Protein AF-A0A8H6NKN7-F1 (afdb_monomer_lite)

Radius of gyration: 33.17 Å; chains: 1; bounding box: 103×41×71 Å

pLDDT: mean 76.28, std 18.61, range [36.78, 96.94]

Foldseek 3Di:
DDDDDDDDPDDDDDDDPPPDDADDDDPPFPWDDDPRDIDTFDDKDKDKDKFKEWPDQDPDLVVVCVVLCVPPNDPPDDADADKYFYDWDWADDVPDIDIDTDIDGPVSCVVVVIDIDMDMDMDIGTDDPDPDDPPDPPPDPADDDDPDGDHD

InterPro domains:
  IPR059419 Domain of unknown function DUF8375 [PF28210] (41-128)
  IPR059920 Histidine triad hairpin domain [PF28209] (22-40)
  IPR059920 Histidine triad hairpin domain [PF28209] (133-151)

Structure (mmCIF, N/CA/C/O backbone):
data_AF-A0A8H6NKN7-F1
#
_entry.id   AF-A0A8H6NKN7-F1
#
loop_
_atom_site.group_PDB
_atom_site.id
_atom_site.type_symbol
_atom_site.label_atom_id
_atom_site.label_alt_id
_atom_site.label_comp_id
_atom_site.label_asym_id
_atom_site.label_entity_id
_atom_site.label_seq_id
_atom_site.pdbx_PDB_ins_code
_atom_site.Cartn_x
_atom_site.Cartn_y
_atom_site.Cartn_z
_atom_site.occupancy
_atom_site.B_iso_or_equiv
_atom_site.auth_seq_id
_atom_site.auth_comp_id
_atom_site.auth_asym_id
_atom_site.auth_atom_id
_atom_site.pdbx_PDB_model_num
ATOM 1 N N . MET A 1 1 ? 89.525 -11.575 -47.608 1.00 36.78 1 MET A N 1
ATOM 2 C CA . MET A 1 1 ? 88.504 -10.953 -48.482 1.00 36.78 1 MET A CA 1
ATOM 3 C C . MET A 1 1 ? 87.209 -10.798 -47.698 1.00 36.78 1 MET A C 1
ATOM 5 O O . MET A 1 1 ? 87.000 -11.547 -46.757 1.00 36.78 1 MET A O 1
ATOM 9 N N . ALA A 1 2 ? 86.451 -9.751 -48.015 1.00 37.47 2 ALA A N 1
ATOM 10 C CA . ALA A 1 2 ? 85.536 -9.025 -47.139 1.00 37.47 2 ALA A CA 1
ATOM 11 C C . ALA A 1 2 ? 84.284 -9.776 -46.640 1.00 37.47 2 ALA A C 1
ATOM 13 O O . ALA A 1 2 ? 83.748 -10.664 -47.294 1.00 37.47 2 ALA A O 1
ATOM 14 N N . VAL A 1 3 ? 83.812 -9.318 -45.476 1.00 43.16 3 VAL A N 1
ATOM 15 C CA . VAL A 1 3 ? 82.494 -9.562 -44.872 1.00 43.16 3 VAL A CA 1
ATOM 16 C C . VAL A 1 3 ? 81.395 -8.973 -45.759 1.00 43.16 3 VAL A C 1
ATOM 18 O O . VAL A 1 3 ? 81.524 -7.838 -46.207 1.00 43.16 3 VAL A O 1
ATOM 21 N N . THR A 1 4 ? 80.266 -9.664 -45.930 1.00 37.78 4 THR A N 1
ATOM 22 C CA . THR A 1 4 ? 78.982 -9.005 -46.236 1.00 37.78 4 THR A CA 1
ATOM 23 C C . THR A 1 4 ? 77.842 -9.798 -45.604 1.00 37.78 4 THR A C 1
ATOM 25 O O . THR A 1 4 ? 77.558 -10.932 -45.979 1.00 37.78 4 THR A O 1
ATOM 28 N N . ARG A 1 5 ? 77.220 -9.197 -44.586 1.00 48.91 5 ARG A N 1
ATOM 29 C CA . ARG A 1 5 ? 75.992 -9.676 -43.948 1.00 48.91 5 ARG A CA 1
ATOM 30 C C . ARG A 1 5 ? 74.807 -9.286 -44.829 1.00 48.91 5 ARG A C 1
ATOM 32 O O . ARG A 1 5 ? 74.665 -8.113 -45.160 1.00 48.91 5 ARG A O 1
ATOM 39 N N . VAL A 1 6 ? 73.952 -10.246 -45.172 1.00 46.72 6 VAL A N 1
ATOM 40 C CA . VAL A 1 6 ? 72.663 -9.969 -45.817 1.00 46.72 6 VAL A CA 1
ATOM 41 C C . VAL A 1 6 ? 71.704 -9.457 -44.744 1.00 46.72 6 VAL A C 1
ATOM 43 O O . VAL A 1 6 ? 71.331 -10.184 -43.826 1.00 46.72 6 VAL A O 1
ATOM 46 N N . VAL A 1 7 ? 71.359 -8.176 -44.837 1.00 49.31 7 VAL A N 1
ATOM 47 C CA . VAL A 1 7 ? 70.315 -7.535 -44.036 1.00 49.31 7 VAL A CA 1
ATOM 48 C C . VAL A 1 7 ? 68.968 -7.920 -44.648 1.00 49.31 7 VAL A C 1
ATOM 50 O O . VAL A 1 7 ? 68.670 -7.531 -45.774 1.00 49.31 7 VAL A O 1
ATOM 53 N N . PHE A 1 8 ? 68.153 -8.683 -43.920 1.00 40.06 8 PHE A N 1
ATOM 54 C CA . PHE A 1 8 ? 66.739 -8.851 -44.254 1.00 40.06 8 PHE A CA 1
ATOM 55 C C . PHE A 1 8 ? 65.993 -7.576 -43.846 1.00 40.06 8 PHE A C 1
ATOM 57 O O . PHE A 1 8 ? 65.855 -7.280 -42.659 1.00 40.06 8 PHE A O 1
ATOM 64 N N . LEU A 1 9 ? 65.534 -6.806 -44.836 1.00 43.56 9 LEU A N 1
ATOM 65 C CA . LEU A 1 9 ? 64.574 -5.723 -44.635 1.00 43.56 9 LEU A CA 1
ATOM 66 C C . LEU A 1 9 ? 63.241 -6.335 -44.177 1.00 43.56 9 LEU A C 1
ATOM 68 O O . LEU A 1 9 ? 62.540 -6.968 -44.965 1.00 43.56 9 LEU A O 1
ATOM 72 N N . ALA A 1 10 ? 62.886 -6.137 -42.908 1.00 47.75 10 ALA A N 1
ATOM 73 C CA . ALA A 1 10 ? 61.531 -6.363 -42.426 1.00 47.75 10 ALA A CA 1
ATOM 74 C C . ALA A 1 10 ? 60.621 -5.288 -43.041 1.00 47.75 10 ALA A C 1
ATOM 76 O O . ALA A 1 10 ? 60.718 -4.109 -42.700 1.00 47.75 10 ALA A O 1
ATOM 77 N N . GLY A 1 11 ? 59.780 -5.690 -43.994 1.00 45.72 11 GLY A N 1
ATOM 78 C CA . GLY A 1 11 ? 58.749 -4.824 -44.554 1.00 45.72 11 GLY A CA 1
ATOM 79 C C . GLY A 1 11 ? 57.785 -4.368 -43.459 1.00 45.72 11 GLY A C 1
ATOM 80 O O . GLY A 1 11 ? 57.287 -5.186 -42.687 1.00 45.72 11 GLY A O 1
ATOM 81 N N . LEU A 1 12 ? 57.530 -3.058 -43.398 1.00 49.50 12 LEU A N 1
ATOM 82 C CA . LEU A 1 12 ? 56.441 -2.475 -42.620 1.00 49.50 12 LEU A CA 1
ATOM 83 C C . LEU A 1 12 ? 55.118 -3.102 -43.082 1.00 49.50 12 LEU A C 1
ATOM 85 O O . LEU A 1 12 ? 54.631 -2.807 -44.173 1.00 49.50 12 LEU A O 1
ATOM 89 N N . ALA A 1 13 ? 54.524 -3.951 -42.247 1.00 47.94 13 ALA A N 1
ATOM 90 C CA . ALA A 1 13 ? 53.128 -4.325 -42.391 1.00 47.94 13 ALA A CA 1
ATOM 91 C C . ALA A 1 13 ? 52.274 -3.112 -41.993 1.00 47.94 13 ALA A C 1
ATOM 93 O O . ALA A 1 13 ? 52.230 -2.729 -40.824 1.00 47.94 13 ALA A O 1
ATOM 94 N N . ALA A 1 14 ? 51.622 -2.482 -42.969 1.00 49.94 14 ALA A N 1
ATOM 95 C CA . ALA A 1 14 ? 50.577 -1.505 -42.704 1.00 49.94 14 ALA A CA 1
ATOM 96 C C . ALA A 1 14 ? 49.422 -2.219 -41.984 1.00 49.94 14 ALA A C 1
ATOM 98 O O . ALA A 1 14 ? 48.745 -3.062 -42.573 1.00 49.94 14 ALA A O 1
ATOM 99 N N . ALA A 1 15 ? 49.217 -1.918 -40.701 1.00 51.59 15 ALA A N 1
ATOM 100 C CA . ALA A 1 15 ? 48.030 -2.356 -39.982 1.00 51.59 15 ALA A CA 1
ATOM 101 C C . ALA A 1 15 ? 46.810 -1.664 -40.610 1.00 51.59 15 ALA A C 1
ATOM 103 O O . ALA A 1 15 ? 46.707 -0.438 -40.575 1.00 51.59 15 ALA A O 1
ATOM 104 N N . LEU A 1 16 ? 45.906 -2.438 -41.218 1.00 49.34 16 LEU A N 1
ATOM 105 C CA . LEU A 1 16 ? 44.609 -1.917 -41.646 1.00 49.34 16 LEU A CA 1
ATOM 106 C C . LEU A 1 16 ? 43.853 -1.384 -40.415 1.00 49.34 16 LEU A C 1
ATOM 108 O O . LEU A 1 16 ? 43.960 -1.987 -39.340 1.00 49.34 16 LEU A O 1
ATOM 112 N N . PRO A 1 17 ? 43.063 -0.302 -40.545 1.00 46.88 17 PRO A N 1
ATOM 113 C CA . PRO A 1 17 ? 42.144 0.088 -39.488 1.00 46.88 17 PRO A CA 1
ATOM 114 C C . PRO A 1 17 ? 41.186 -1.080 -39.261 1.00 46.88 17 PRO A C 1
ATOM 116 O O . PRO A 1 17 ? 40.498 -1.526 -40.181 1.00 46.88 17 PRO A O 1
ATOM 119 N N . GLN A 1 18 ? 41.184 -1.615 -38.042 1.00 51.59 18 GLN A N 1
ATOM 120 C CA . GLN A 1 18 ? 40.199 -2.600 -37.629 1.00 51.59 18 GLN A CA 1
ATOM 121 C C . GLN A 1 18 ? 38.845 -1.891 -37.649 1.00 51.59 18 GLN A C 1
ATOM 123 O O . GLN A 1 18 ? 38.498 -1.180 -36.709 1.00 51.59 18 GLN A O 1
ATOM 128 N N . GLY A 1 19 ? 38.100 -2.039 -38.745 1.00 53.19 19 GLY A N 1
ATOM 129 C CA . GLY A 1 19 ? 36.667 -1.782 -38.765 1.00 53.19 19 GLY A CA 1
ATOM 130 C C . GLY A 1 19 ? 36.024 -2.797 -37.835 1.00 53.19 19 GLY A C 1
ATOM 131 O O . GLY A 1 19 ? 35.635 -3.876 -38.276 1.00 53.19 19 GLY A O 1
ATOM 132 N N . GLY A 1 20 ? 36.041 -2.500 -36.534 1.00 60.03 20 GLY A N 1
ATOM 133 C CA . GLY A 1 20 ? 35.480 -3.358 -35.506 1.00 60.03 20 GLY A CA 1
ATOM 134 C C . GLY A 1 20 ? 34.030 -3.651 -35.858 1.00 60.03 20 GLY A C 1
ATOM 135 O O . GLY A 1 20 ? 33.243 -2.736 -36.087 1.00 60.03 20 GLY A O 1
ATOM 136 N N . SER A 1 21 ? 33.692 -4.934 -35.961 1.00 64.50 2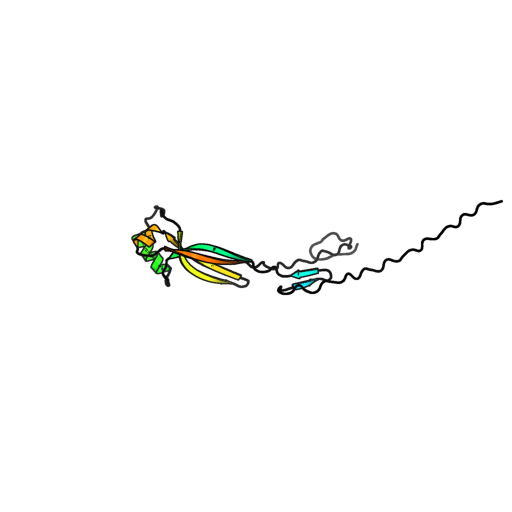1 SER A N 1
ATOM 137 C CA . SER A 1 21 ? 32.317 -5.371 -36.163 1.00 64.50 21 SER A CA 1
ATOM 138 C C . SER A 1 21 ? 31.476 -4.870 -34.994 1.00 64.50 21 SER A C 1
ATOM 140 O O . SER A 1 21 ? 31.654 -5.324 -33.863 1.00 64.50 21 SER A O 1
ATOM 142 N N . ILE A 1 22 ? 30.584 -3.926 -35.268 1.00 64.38 22 ILE A N 1
ATOM 143 C CA . ILE A 1 22 ? 29.669 -3.389 -34.268 1.00 64.38 22 ILE A CA 1
ATOM 144 C C . ILE A 1 22 ? 28.645 -4.480 -33.957 1.00 64.38 22 ILE A C 1
ATOM 146 O O . ILE A 1 22 ? 28.022 -4.999 -34.892 1.00 64.38 22 ILE A O 1
ATOM 150 N N . PRO A 1 23 ? 28.486 -4.880 -32.684 1.00 73.12 23 PRO A N 1
ATOM 151 C CA . PRO A 1 23 ? 27.507 -5.892 -32.331 1.00 73.12 23 PRO A CA 1
ATOM 152 C C . PRO A 1 23 ? 26.096 -5.410 -32.709 1.00 73.12 23 PRO A C 1
ATOM 154 O O . PRO A 1 23 ? 25.822 -4.204 -32.671 1.00 73.12 23 PRO A O 1
ATOM 157 N N . PRO A 1 24 ? 25.191 -6.328 -33.088 1.00 75.94 24 PRO A N 1
ATOM 158 C CA . PRO A 1 24 ? 23.810 -5.972 -33.388 1.00 75.94 24 PRO A CA 1
ATOM 159 C C . PRO A 1 24 ? 23.135 -5.322 -32.174 1.00 75.94 24 PRO A C 1
ATOM 161 O O . PRO A 1 24 ? 23.551 -5.530 -31.033 1.00 75.94 24 PRO A O 1
ATOM 164 N N . SER A 1 25 ? 22.075 -4.551 -32.430 1.00 74.38 25 SER A N 1
ATOM 165 C CA . SER A 1 25 ? 21.313 -3.893 -31.367 1.00 74.38 25 SER A CA 1
ATOM 166 C C . SER A 1 25 ? 20.794 -4.912 -30.341 1.00 74.38 25 SER A C 1
ATOM 168 O O . SER A 1 25 ? 20.241 -5.946 -30.745 1.00 74.38 25 SER A O 1
ATOM 170 N N . PRO A 1 26 ? 20.947 -4.653 -29.030 1.00 77.44 26 PRO A N 1
ATOM 171 C CA . PRO A 1 26 ? 20.371 -5.498 -27.992 1.00 77.44 26 PRO A CA 1
ATOM 172 C C . PRO A 1 26 ? 18.849 -5.603 -28.135 1.00 77.44 26 PRO A C 1
ATOM 174 O O . PRO A 1 26 ? 18.140 -4.610 -28.265 1.00 77.44 26 PRO A O 1
ATOM 177 N N . THR A 1 27 ? 18.321 -6.826 -28.116 1.00 74.50 27 THR A N 1
ATOM 178 C CA . THR A 1 27 ? 16.875 -7.060 -28.222 1.00 74.50 27 THR A CA 1
ATOM 179 C C . THR A 1 27 ? 16.184 -6.782 -26.883 1.00 74.50 27 THR A C 1
ATOM 181 O O . THR A 1 27 ? 16.667 -7.222 -25.843 1.00 74.50 27 THR A O 1
ATOM 184 N N . GLY A 1 28 ? 15.025 -6.110 -26.902 1.00 61.41 28 GLY A N 1
ATOM 185 C CA . GLY A 1 28 ? 14.179 -5.918 -25.714 1.00 61.41 28 GLY A CA 1
ATOM 186 C C . GLY A 1 28 ? 14.493 -4.682 -24.863 1.00 61.41 28 GLY A C 1
ATOM 187 O O . GLY A 1 28 ? 13.981 -4.580 -23.749 1.00 61.41 28 GLY A O 1
ATOM 188 N N . ALA A 1 29 ? 15.300 -3.751 -25.374 1.00 68.50 29 ALA A N 1
ATOM 189 C CA . ALA A 1 29 ? 15.555 -2.456 -24.753 1.00 68.50 29 ALA A CA 1
ATOM 190 C C . ALA A 1 29 ? 15.430 -1.327 -25.787 1.00 68.50 29 ALA A C 1
ATOM 192 O O . ALA A 1 29 ? 15.721 -1.516 -26.967 1.00 68.50 29 ALA A O 1
ATOM 193 N N . GLU A 1 30 ? 15.002 -0.148 -25.337 1.00 78.44 30 GLU A N 1
ATOM 194 C CA . GLU A 1 30 ? 15.026 1.072 -26.148 1.00 78.44 30 GLU A CA 1
ATOM 195 C C . GLU A 1 30 ? 16.483 1.535 -26.257 1.00 78.44 30 GLU A C 1
ATOM 197 O O . GLU A 1 30 ? 17.031 2.107 -25.310 1.00 78.44 30 GLU A O 1
ATOM 202 N N . CYS A 1 31 ? 17.129 1.216 -27.380 1.00 79.12 31 CYS A N 1
ATOM 203 C CA . CYS A 1 31 ? 18.554 1.448 -27.596 1.00 79.12 31 CYS A CA 1
ATOM 204 C C . CYS A 1 31 ? 18.808 2.505 -28.673 1.00 79.12 31 CYS A C 1
ATOM 206 O O . CYS A 1 31 ? 18.286 2.418 -29.784 1.00 79.12 31 CYS A O 1
ATOM 208 N N . SER A 1 32 ? 19.677 3.463 -28.363 1.00 82.31 32 SER A N 1
ATOM 209 C CA . SER A 1 32 ? 20.234 4.424 -29.315 1.00 82.31 32 SER A CA 1
ATOM 210 C C . SER A 1 32 ? 21.644 4.001 -29.709 1.00 82.31 32 SER A C 1
ATOM 212 O O . SER A 1 32 ? 22.444 3.608 -28.862 1.00 82.31 32 SER A O 1
ATOM 214 N N . PHE A 1 33 ? 21.953 4.050 -31.003 1.00 80.94 33 PHE A N 1
ATOM 215 C CA . PHE A 1 33 ? 23.290 3.732 -31.487 1.00 80.94 33 PHE A CA 1
ATOM 216 C C . PHE A 1 33 ? 24.198 4.962 -31.438 1.00 80.94 33 PHE A C 1
ATOM 218 O O . PHE A 1 33 ? 23.905 5.984 -32.061 1.00 80.94 33 PHE A O 1
ATOM 225 N N . HIS A 1 34 ? 25.325 4.823 -30.755 1.00 76.25 34 HIS A N 1
ATOM 226 C CA . HIS A 1 34 ? 26.477 5.708 -30.820 1.00 76.25 34 HIS A CA 1
ATOM 227 C C . HIS A 1 34 ? 27.550 5.002 -31.641 1.00 76.25 34 HIS A C 1
ATOM 229 O O . HIS A 1 34 ? 27.661 3.787 -31.582 1.00 76.25 34 HIS A O 1
ATOM 235 N N . VAL A 1 35 ? 28.322 5.755 -32.427 1.00 78.12 35 VAL A N 1
ATOM 236 C CA . VAL A 1 35 ? 29.275 5.259 -33.443 1.00 78.12 35 VAL A CA 1
ATOM 237 C C . VAL A 1 35 ? 30.066 4.007 -33.023 1.00 78.12 35 VAL A C 1
ATOM 239 O O . VAL A 1 35 ? 30.359 3.167 -33.871 1.00 78.12 35 VAL A O 1
ATOM 242 N N . ASP A 1 36 ? 30.390 3.867 -31.741 1.00 77.31 36 ASP A N 1
ATOM 243 C CA . ASP A 1 36 ? 31.136 2.768 -31.137 1.00 77.31 36 ASP A CA 1
ATOM 244 C C . ASP A 1 36 ? 30.382 1.963 -30.049 1.00 77.31 36 ASP A C 1
ATOM 246 O O . ASP A 1 36 ? 30.894 0.927 -29.619 1.00 77.31 36 ASP A O 1
ATOM 250 N N . HIS A 1 37 ? 29.176 2.362 -29.617 1.00 80.69 37 HIS A N 1
ATOM 251 C CA . HIS A 1 37 ? 28.401 1.651 -28.584 1.00 80.69 37 HIS A CA 1
ATOM 252 C C . HIS A 1 37 ? 26.874 1.785 -28.725 1.00 80.69 37 HIS A C 1
ATOM 254 O O . HIS A 1 37 ? 26.353 2.699 -29.347 1.00 80.69 37 HIS A O 1
ATOM 260 N N . TRP A 1 38 ? 26.119 0.881 -28.099 1.00 82.75 38 TRP A N 1
ATOM 261 C CA . TRP A 1 38 ? 24.668 1.028 -27.941 1.00 82.75 38 TRP A CA 1
ATOM 262 C C . TRP A 1 38 ? 24.353 1.576 -26.550 1.00 82.75 38 TRP A C 1
ATOM 264 O O . TRP A 1 38 ? 24.704 0.940 -25.557 1.00 82.75 38 TRP A O 1
ATOM 274 N N . ASP A 1 39 ? 23.651 2.704 -26.477 1.00 80.50 39 ASP A N 1
ATOM 275 C CA . ASP A 1 39 ? 23.065 3.209 -25.235 1.00 80.50 39 ASP A CA 1
ATOM 276 C C . ASP A 1 39 ? 21.632 2.718 -25.119 1.00 80.50 39 ASP A C 1
ATOM 278 O O . ASP A 1 39 ? 20.719 3.218 -25.775 1.00 80.50 39 ASP A O 1
ATOM 282 N N . CYS A 1 40 ? 21.438 1.712 -24.276 1.00 81.19 40 CYS A N 1
ATOM 283 C CA . CYS A 1 40 ? 20.133 1.136 -24.002 1.00 81.19 40 CYS A CA 1
ATOM 284 C C . CYS A 1 40 ? 19.564 1.666 -22.691 1.00 81.19 40 CYS A C 1
ATOM 286 O O . CYS A 1 40 ? 20.265 1.721 -21.676 1.00 81.19 40 CYS A O 1
ATOM 288 N N . ALA A 1 41 ? 18.266 1.969 -22.682 1.00 77.69 41 ALA A N 1
ATOM 289 C CA . ALA A 1 41 ? 17.539 2.125 -21.434 1.00 77.69 41 ALA A CA 1
ATOM 290 C C . ALA A 1 41 ? 17.642 0.815 -20.639 1.00 77.69 41 ALA A C 1
ATOM 292 O O . ALA A 1 41 ? 17.316 -0.264 -21.142 1.00 77.69 41 ALA A O 1
ATOM 293 N N . ALA A 1 42 ? 18.114 0.900 -19.396 1.00 76.62 42 ALA A N 1
ATOM 294 C CA . ALA A 1 42 ? 18.138 -0.269 -18.534 1.00 76.62 42 ALA A CA 1
ATOM 295 C C . ALA A 1 42 ? 16.694 -0.735 -18.245 1.00 76.62 42 ALA A C 1
ATOM 297 O O . ALA A 1 42 ? 15.778 0.089 -18.141 1.00 76.62 42 ALA A O 1
ATOM 298 N N . PRO A 1 43 ? 16.457 -2.054 -18.134 1.00 77.12 43 PRO A N 1
ATOM 299 C CA . PRO A 1 43 ? 15.117 -2.568 -17.903 1.00 77.12 43 PRO A CA 1
ATOM 300 C C . PRO A 1 43 ? 14.585 -2.095 -16.548 1.00 77.12 43 PRO A C 1
ATOM 302 O O . PRO A 1 43 ? 15.332 -1.943 -15.576 1.00 77.12 43 PRO A O 1
ATOM 305 N N . CYS A 1 44 ? 13.268 -1.908 -16.460 1.00 82.44 44 CYS A N 1
ATOM 306 C CA . CYS A 1 44 ? 12.630 -1.670 -15.174 1.00 82.44 44 CYS A CA 1
ATOM 307 C C . CYS A 1 44 ? 12.861 -2.868 -14.248 1.00 82.44 44 CYS A C 1
ATOM 309 O O . CYS A 1 44 ? 12.706 -4.025 -14.637 1.00 82.44 44 CYS A O 1
ATOM 311 N N . THR A 1 45 ? 13.189 -2.589 -12.994 1.00 83.50 45 THR A N 1
ATOM 312 C CA . THR A 1 45 ? 13.302 -3.608 -11.953 1.00 83.50 45 THR A CA 1
ATOM 313 C C . THR A 1 45 ? 11.982 -3.707 -11.206 1.00 83.50 45 THR A C 1
ATOM 315 O O . THR A 1 45 ? 11.453 -2.698 -10.741 1.00 83.50 45 THR A O 1
ATOM 318 N N . THR A 1 46 ? 11.459 -4.926 -11.075 1.00 84.31 46 THR A N 1
ATOM 319 C CA . THR A 1 46 ? 10.270 -5.205 -10.262 1.00 84.31 46 THR A CA 1
ATOM 320 C C . THR A 1 46 ? 10.680 -5.926 -8.985 1.00 84.31 46 THR A C 1
ATOM 322 O O . THR A 1 46 ? 11.397 -6.925 -9.033 1.00 84.31 46 THR A O 1
ATOM 325 N N . ARG A 1 47 ? 10.209 -5.447 -7.834 1.00 86.00 47 ARG A N 1
ATOM 326 C CA . ARG A 1 47 ? 10.391 -6.089 -6.530 1.00 86.00 47 ARG A CA 1
ATOM 327 C C . ARG A 1 47 ? 9.038 -6.339 -5.886 1.00 86.00 47 ARG A C 1
ATOM 329 O O . ARG A 1 47 ? 8.193 -5.451 -5.844 1.00 86.00 47 ARG A O 1
ATOM 336 N N . THR A 1 48 ? 8.878 -7.527 -5.315 1.00 87.94 48 THR A N 1
ATOM 337 C CA . THR A 1 48 ? 7.732 -7.835 -4.457 1.00 87.94 48 THR A CA 1
ATOM 338 C C . THR A 1 48 ? 8.132 -7.708 -2.987 1.00 87.94 48 THR A C 1
ATOM 340 O O . THR A 1 48 ? 9.216 -8.146 -2.598 1.00 87.94 48 THR A O 1
ATOM 343 N N . SER A 1 49 ? 7.274 -7.102 -2.172 1.00 87.25 49 SER A N 1
ATOM 344 C CA . SER A 1 49 ? 7.420 -7.004 -0.721 1.00 87.25 49 SER A CA 1
ATOM 345 C C . SER A 1 49 ? 6.156 -7.486 -0.036 1.00 87.25 49 SER A C 1
ATOM 347 O O . SER A 1 49 ? 5.054 -7.138 -0.440 1.00 87.25 49 SER A O 1
ATOM 349 N N . THR A 1 50 ? 6.302 -8.241 1.039 1.00 91.75 50 THR A N 1
ATOM 350 C CA . THR A 1 50 ? 5.170 -8.651 1.865 1.00 91.75 50 THR A CA 1
ATOM 351 C C . THR A 1 50 ? 4.785 -7.520 2.815 1.00 91.75 50 THR A C 1
ATOM 353 O O . THR A 1 50 ? 5.662 -6.921 3.438 1.00 91.75 50 THR A O 1
ATOM 356 N N . GLN A 1 51 ? 3.492 -7.231 2.945 1.00 91.44 51 GLN A N 1
ATOM 357 C CA . GLN A 1 51 ? 2.969 -6.275 3.919 1.00 91.44 51 GLN A CA 1
ATOM 358 C C . GLN A 1 51 ? 1.648 -6.739 4.525 1.00 91.44 51 GLN A C 1
ATOM 360 O O . GLN A 1 51 ? 0.967 -7.605 3.980 1.00 91.44 51 GLN A O 1
ATOM 365 N N . LEU A 1 52 ? 1.288 -6.171 5.674 1.00 95.62 52 LEU A N 1
ATOM 366 C CA . LEU A 1 52 ? -0.024 -6.390 6.269 1.00 95.62 52 LEU A CA 1
ATOM 367 C C . LEU A 1 52 ? -1.042 -5.460 5.619 1.00 95.62 52 LEU A C 1
ATOM 369 O O . LEU A 1 52 ? -0.775 -4.272 5.437 1.00 95.62 52 LEU A O 1
ATOM 373 N N . GLN A 1 53 ? -2.218 -5.992 5.317 1.00 95.19 53 GLN A N 1
ATOM 374 C CA . GLN A 1 53 ? -3.326 -5.255 4.735 1.00 95.19 53 GLN A CA 1
ATOM 375 C C . GLN A 1 53 ? -4.637 -5.634 5.421 1.00 95.19 53 GLN A C 1
ATOM 377 O O . GLN A 1 53 ? -4.793 -6.740 5.940 1.00 95.19 53 GLN A O 1
ATOM 382 N N . VAL A 1 54 ? -5.596 -4.718 5.432 1.00 95.88 54 VAL A N 1
ATOM 383 C CA . VAL A 1 54 ? -6.960 -5.038 5.844 1.00 95.88 54 VAL A CA 1
ATOM 384 C C . VAL A 1 54 ? -7.645 -5.909 4.785 1.00 95.88 54 VAL A C 1
ATOM 386 O O . VAL A 1 54 ? -7.554 -5.638 3.590 1.00 95.88 54 VAL A O 1
ATOM 389 N N . ALA A 1 55 ? -8.363 -6.949 5.207 1.00 94.88 55 ALA A N 1
ATOM 390 C CA . ALA A 1 55 ? -9.181 -7.788 4.328 1.00 94.88 55 ALA A CA 1
ATOM 391 C C . ALA A 1 55 ? -10.526 -7.114 3.996 1.00 94.88 55 ALA A C 1
ATOM 393 O O . ALA A 1 55 ? -11.592 -7.709 4.140 1.00 94.88 55 ALA A O 1
ATOM 394 N N . ALA A 1 56 ? -10.477 -5.838 3.620 1.00 91.19 56 ALA A N 1
ATOM 395 C CA . ALA A 1 56 ? -11.635 -5.031 3.271 1.00 91.19 56 ALA A CA 1
ATOM 396 C C . ALA A 1 56 ? -11.250 -4.000 2.206 1.00 91.19 56 ALA A C 1
ATOM 398 O O . ALA A 1 56 ? -10.105 -3.558 2.129 1.00 91.19 56 ALA A O 1
ATOM 399 N N . THR A 1 57 ? -12.224 -3.585 1.401 1.00 92.56 57 THR A N 1
ATOM 400 C CA . THR A 1 57 ? -12.048 -2.478 0.460 1.00 92.56 57 THR A CA 1
ATOM 401 C C . THR A 1 57 ? -12.550 -1.196 1.107 1.00 92.56 57 THR A C 1
ATOM 403 O O . THR A 1 57 ? -13.753 -1.004 1.265 1.00 92.56 57 THR A O 1
ATOM 406 N N . ILE A 1 58 ? -11.628 -0.310 1.475 1.00 93.06 58 ILE A N 1
ATOM 407 C CA . ILE A 1 58 ? -11.957 1.030 1.967 1.00 93.06 58 ILE A CA 1
ATOM 408 C C . ILE A 1 58 ? -11.930 1.978 0.773 1.00 93.06 58 ILE A C 1
ATOM 410 O O . ILE A 1 58 ? -10.871 2.225 0.201 1.00 93.06 58 ILE A O 1
ATOM 414 N N . THR A 1 59 ? -13.094 2.482 0.370 1.00 91.31 59 THR A N 1
ATOM 415 C CA . THR A 1 59 ? -13.251 3.352 -0.808 1.00 91.31 59 THR A CA 1
ATOM 416 C C . THR A 1 59 ? -13.090 4.835 -0.477 1.00 91.31 59 THR A C 1
ATOM 418 O O . THR A 1 59 ? -12.503 5.566 -1.268 1.00 91.31 59 THR A O 1
ATOM 421 N N . ASN A 1 60 ? -13.554 5.273 0.697 1.00 93.56 60 ASN A N 1
ATOM 422 C CA . ASN A 1 60 ? -13.410 6.644 1.188 1.00 93.56 60 ASN A CA 1
ATOM 423 C C . ASN A 1 60 ? -12.402 6.679 2.345 1.00 93.56 60 ASN A C 1
ATOM 425 O O . ASN A 1 60 ? -12.754 6.479 3.508 1.00 93.56 60 ASN A O 1
ATOM 429 N N . LEU A 1 61 ? -11.123 6.872 2.007 1.00 93.88 61 LEU A N 1
ATOM 430 C CA . LEU A 1 61 ? -10.044 6.900 2.994 1.00 93.88 61 LEU A CA 1
ATOM 431 C C . LEU A 1 61 ? -10.199 8.041 4.026 1.00 93.88 61 LEU A C 1
ATOM 433 O O . LEU A 1 61 ? -10.008 7.751 5.206 1.00 93.88 61 LEU A O 1
ATOM 437 N N . PRO A 1 62 ? -10.554 9.289 3.651 1.00 96.00 62 PRO A N 1
ATOM 438 C CA . PRO A 1 62 ? -10.769 10.365 4.623 1.00 96.00 62 PRO A CA 1
ATOM 439 C C . PRO A 1 62 ? -11.827 10.044 5.687 1.00 96.00 62 PRO A C 1
ATOM 441 O O . PRO A 1 62 ? -11.515 10.071 6.873 1.00 96.00 62 PRO A O 1
ATOM 444 N N . GLU A 1 63 ? -13.040 9.650 5.285 1.00 96.00 63 GLU A N 1
ATOM 445 C CA . GLU A 1 63 ? -14.117 9.331 6.240 1.00 96.00 63 GLU A CA 1
ATOM 446 C C . GLU A 1 63 ? -13.766 8.133 7.128 1.00 96.00 63 GLU A C 1
ATOM 448 O O . GLU A 1 63 ? -14.065 8.115 8.325 1.00 96.00 63 GLU A O 1
ATOM 453 N N . PHE A 1 64 ? -13.093 7.133 6.553 1.00 96.00 64 PHE A N 1
ATOM 454 C CA . PHE A 1 64 ? -12.578 6.004 7.317 1.00 96.00 64 PHE A CA 1
ATOM 455 C C . PHE A 1 64 ? -11.589 6.464 8.394 1.00 96.00 64 PHE A C 1
ATOM 457 O O . PHE A 1 64 ? -11.698 6.042 9.548 1.00 96.00 64 PHE A O 1
ATOM 464 N N . MET A 1 65 ? -10.643 7.337 8.036 1.00 96.00 65 MET A N 1
ATOM 465 C CA . MET A 1 65 ? -9.652 7.864 8.973 1.00 96.00 65 MET A CA 1
ATOM 466 C C . MET A 1 65 ? -10.306 8.684 10.077 1.00 96.00 65 MET A C 1
ATOM 468 O O . MET A 1 65 ? -9.993 8.457 11.244 1.00 96.00 65 MET A O 1
ATOM 472 N N . ASP A 1 66 ? -11.248 9.564 9.744 1.00 96.81 66 ASP A N 1
ATOM 473 C CA . ASP A 1 66 ? -11.982 10.359 10.732 1.00 96.81 66 ASP A CA 1
ATOM 474 C C . ASP A 1 66 ? -12.740 9.460 11.717 1.00 96.81 66 ASP A C 1
ATOM 476 O O . ASP A 1 66 ? -12.618 9.620 12.934 1.00 96.81 66 ASP A O 1
ATOM 480 N N . SER A 1 67 ? -13.453 8.448 11.211 1.00 96.38 67 SER A N 1
ATOM 481 C CA . SER A 1 67 ? -14.187 7.490 12.046 1.00 96.38 67 SER A CA 1
ATOM 482 C C . SER A 1 67 ? -13.266 6.670 12.953 1.00 96.38 67 SER A C 1
ATOM 484 O O . SER A 1 67 ? -13.593 6.435 14.120 1.00 96.38 67 SER A O 1
ATOM 486 N N . MET A 1 68 ? -12.146 6.173 12.427 1.00 96.56 68 MET A N 1
ATOM 487 C CA . MET A 1 68 ? -11.211 5.365 13.210 1.00 96.56 68 MET A CA 1
ATOM 488 C C . MET A 1 68 ? -10.491 6.224 14.250 1.00 96.56 68 MET A C 1
ATOM 490 O O . MET A 1 68 ? -10.405 5.834 15.415 1.00 96.56 68 MET A O 1
ATOM 494 N N . ASN A 1 69 ? -10.051 7.425 13.872 1.00 95.81 69 ASN A N 1
ATOM 495 C CA . ASN A 1 69 ? -9.372 8.344 14.779 1.00 95.81 69 ASN A CA 1
ATOM 496 C C . ASN A 1 69 ? -10.289 8.813 15.904 1.00 95.81 69 ASN A C 1
ATOM 498 O O . ASN A 1 69 ? -9.857 8.815 17.053 1.00 95.81 69 ASN A O 1
ATOM 502 N N . ALA A 1 70 ? -11.559 9.104 15.614 1.00 96.00 70 ALA A N 1
ATOM 503 C CA . ALA A 1 70 ? -12.533 9.488 16.634 1.00 96.00 70 ALA A CA 1
ATOM 504 C C . ALA A 1 70 ? -12.738 8.419 17.725 1.00 96.00 70 ALA A C 1
ATOM 506 O O . ALA A 1 70 ? -13.145 8.750 18.836 1.00 96.00 70 ALA A O 1
AT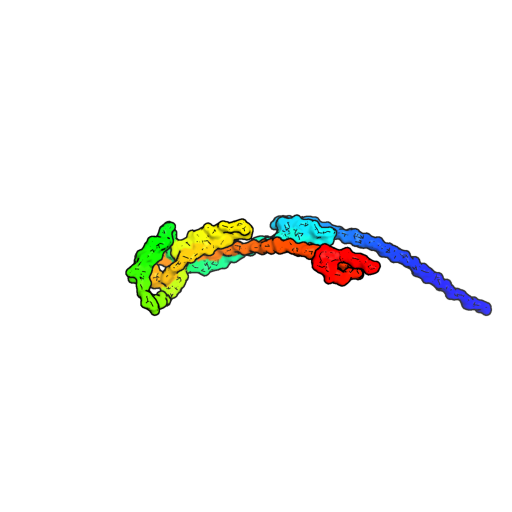OM 507 N N . ARG A 1 71 ? -12.484 7.140 17.418 1.00 95.25 71 ARG A N 1
ATOM 508 C CA . ARG A 1 71 ? -12.698 6.017 18.347 1.00 95.25 71 ARG A CA 1
ATOM 509 C C . ARG A 1 71 ? -11.423 5.500 18.999 1.00 95.25 71 ARG A C 1
ATOM 511 O O . ARG A 1 71 ? -11.475 5.052 20.140 1.00 95.25 71 ARG A O 1
ATOM 518 N N . TYR A 1 72 ? -10.315 5.498 18.264 1.00 95.06 72 TYR A N 1
ATOM 519 C CA . TYR A 1 72 ? -9.112 4.756 18.646 1.00 95.06 72 TYR A CA 1
ATOM 520 C C . TYR A 1 72 ? -7.856 5.623 18.732 1.00 95.06 72 TYR A C 1
ATOM 522 O O . TYR A 1 72 ? -6.848 5.151 19.255 1.00 95.06 72 TYR A O 1
ATOM 530 N N . SER A 1 73 ? -7.891 6.866 18.242 1.00 94.25 73 SER A N 1
ATOM 531 C CA . SER A 1 73 ? -6.766 7.791 18.362 1.00 94.25 73 SER A CA 1
ATOM 532 C C . SER A 1 73 ? -6.952 8.702 19.571 1.00 94.25 73 SER A C 1
ATOM 534 O O . SER A 1 73 ? -7.974 9.368 19.717 1.00 94.25 73 SER A O 1
ATOM 536 N N . THR A 1 74 ? -5.929 8.763 20.420 1.00 92.56 74 THR A N 1
ATOM 537 C CA . THR A 1 74 ? -5.862 9.703 21.540 1.00 92.56 74 THR A CA 1
ATOM 538 C C . THR A 1 74 ? -4.687 10.637 21.308 1.00 92.56 74 THR A C 1
ATOM 540 O O . THR A 1 74 ? -3.562 10.186 21.096 1.00 92.56 74 THR A O 1
ATOM 543 N N . SER A 1 75 ? -4.935 11.947 21.353 1.00 90.38 75 SER A N 1
ATOM 544 C CA . SER A 1 75 ? -3.889 12.952 21.146 1.00 90.38 75 SER A CA 1
ATOM 545 C C . SER A 1 75 ? -2.709 12.735 22.099 1.00 90.38 75 SER A C 1
ATOM 547 O O . SER A 1 75 ? -2.896 12.547 23.301 1.00 90.38 75 SER A O 1
ATOM 549 N N . GLY A 1 76 ? -1.491 12.738 21.553 1.00 87.38 76 GLY A N 1
ATOM 550 C CA . GLY A 1 76 ? -0.255 12.513 22.310 1.00 87.38 76 GLY A CA 1
ATOM 551 C C . GLY A 1 76 ? 0.034 11.052 22.673 1.00 87.38 76 GLY A C 1
ATOM 552 O O . GLY A 1 76 ? 1.076 10.785 23.269 1.00 87.38 76 GLY A O 1
ATOM 553 N N . VAL A 1 77 ? -0.834 10.106 22.302 1.00 89.88 77 VAL A N 1
ATOM 554 C CA . VAL A 1 77 ? -0.622 8.672 22.530 1.00 89.88 77 VAL A CA 1
ATOM 555 C C . VAL A 1 77 ? -0.330 7.987 21.202 1.00 89.88 77 VAL A C 1
ATOM 557 O O . VAL A 1 77 ? -1.145 8.000 20.281 1.00 89.88 77 VAL A O 1
ATOM 560 N N . SER A 1 78 ? 0.841 7.364 21.109 1.00 90.81 78 SER A N 1
ATOM 561 C CA . SER A 1 78 ? 1.194 6.543 19.955 1.00 90.81 78 SER A CA 1
ATOM 562 C C . SER A 1 78 ? 0.434 5.224 19.975 1.00 90.81 78 SER A C 1
ATOM 564 O O . SER A 1 78 ? 0.247 4.603 21.022 1.00 90.81 78 SER A O 1
ATOM 566 N N . PHE A 1 79 ? 0.058 4.760 18.789 1.00 90.69 79 PHE A N 1
ATOM 567 C CA . PHE A 1 79 ? -0.442 3.407 18.605 1.00 90.69 79 PHE A CA 1
ATOM 568 C C . PHE A 1 79 ? 0.620 2.357 18.974 1.00 90.69 79 PHE A C 1
ATOM 570 O O . PHE A 1 79 ? 1.819 2.588 18.815 1.00 90.69 79 PHE A O 1
ATOM 577 N N . SER A 1 80 ? 0.169 1.209 19.487 1.00 89.62 80 SER A N 1
ATOM 578 C CA . SER A 1 80 ? 1.028 0.153 20.047 1.00 89.62 80 SER A CA 1
ATOM 579 C C . SER A 1 80 ? 1.166 -1.092 19.167 1.00 89.62 80 SER A C 1
ATOM 581 O O . SER A 1 80 ? 1.952 -1.984 19.489 1.00 89.62 80 SER A O 1
ATOM 583 N N . GLY A 1 81 ? 0.383 -1.203 18.096 1.00 90.44 81 GLY A N 1
ATOM 584 C CA . GLY A 1 81 ? 0.422 -2.320 17.164 1.00 90.44 81 GLY A CA 1
ATOM 585 C C . GLY A 1 81 ? 1.300 -2.046 15.944 1.00 90.44 81 GLY A C 1
ATOM 586 O O . GLY A 1 81 ? 2.067 -1.088 15.870 1.00 90.44 81 GLY A O 1
ATOM 587 N N . THR A 1 82 ? 1.212 -2.951 14.970 1.00 94.50 82 THR A N 1
ATOM 588 C CA . THR A 1 82 ? 1.925 -2.845 13.692 1.00 94.50 82 THR A CA 1
ATOM 589 C C . THR A 1 82 ? 1.139 -2.012 12.681 1.00 94.50 82 THR A C 1
ATOM 591 O O . THR A 1 82 ? -0.092 -2.037 12.666 1.00 94.50 82 THR A O 1
ATOM 594 N N . THR A 1 83 ? 1.861 -1.336 11.788 1.00 94.88 83 THR A N 1
ATOM 595 C CA . THR A 1 83 ? 1.313 -0.641 10.620 1.00 94.88 83 THR A CA 1
ATOM 596 C C . THR A 1 83 ? 0.669 -1.622 9.639 1.00 94.88 83 THR A C 1
ATOM 598 O O . THR A 1 83 ? 1.315 -2.560 9.167 1.00 94.88 83 THR A O 1
ATOM 601 N N . VAL A 1 84 ? -0.594 -1.381 9.299 1.00 95.88 84 VAL A N 1
ATOM 602 C CA . VAL A 1 84 ? -1.373 -2.162 8.331 1.00 95.88 84 VAL A CA 1
ATOM 603 C C . VAL A 1 84 ? -1.862 -1.236 7.229 1.00 95.88 84 VAL A C 1
ATOM 605 O O . VAL A 1 84 ? -2.405 -0.169 7.510 1.00 95.88 84 VAL A O 1
ATOM 608 N N . VAL A 1 85 ? -1.712 -1.646 5.973 1.00 95.06 85 VAL A N 1
ATOM 609 C CA . VAL A 1 85 ? -2.272 -0.919 4.833 1.00 95.06 85 VAL A CA 1
ATOM 610 C C . VAL A 1 85 ? -3.789 -1.057 4.820 1.00 95.06 85 VAL A C 1
ATOM 612 O O . VAL A 1 85 ? -4.338 -2.157 4.849 1.00 95.06 85 VAL A O 1
ATOM 615 N N . VAL A 1 86 ? -4.472 0.076 4.738 1.00 95.44 86 VAL A N 1
ATOM 616 C CA . VAL A 1 86 ? -5.935 0.151 4.681 1.00 95.44 86 VAL A CA 1
ATOM 617 C C . VAL A 1 86 ? -6.443 0.639 3.328 1.00 95.44 86 VAL A C 1
ATOM 619 O O . VAL A 1 86 ? -7.568 0.337 2.947 1.00 95.44 86 VAL A O 1
ATOM 622 N N . HIS A 1 87 ? -5.614 1.356 2.569 1.00 93.06 87 HIS A N 1
ATOM 623 C CA . HIS A 1 87 ? -5.989 1.885 1.262 1.00 93.06 87 HIS A CA 1
ATOM 624 C C . HIS A 1 87 ? -4.769 2.022 0.354 1.00 93.06 87 HIS A C 1
ATOM 626 O O . HIS A 1 87 ? -3.658 2.251 0.830 1.00 93.06 87 HIS A O 1
ATOM 632 N N . THR A 1 88 ? -4.987 1.909 -0.951 1.00 90.00 88 THR A N 1
ATOM 633 C CA . THR A 1 88 ? -3.957 2.041 -1.984 1.00 90.00 88 THR A CA 1
ATOM 634 C C . THR A 1 88 ? -4.482 2.915 -3.113 1.00 90.00 88 THR A C 1
ATOM 636 O O . THR A 1 88 ? -5.577 2.659 -3.612 1.00 90.00 88 THR A O 1
ATOM 639 N N . SER A 1 89 ? -3.696 3.890 -3.561 1.00 88.94 89 SER A N 1
ATOM 640 C CA . SER A 1 89 ? -4.025 4.711 -4.734 1.00 88.94 89 SER A CA 1
ATOM 641 C C . SER A 1 89 ? -2.806 4.839 -5.643 1.00 88.94 89 SER A C 1
ATOM 643 O O . SER A 1 89 ? -1.693 5.041 -5.160 1.00 88.94 89 SER A O 1
ATOM 645 N N . LEU A 1 90 ? -3.005 4.735 -6.957 1.00 87.19 90 LEU A N 1
ATOM 646 C CA . LEU A 1 90 ? -1.947 4.930 -7.947 1.00 87.19 90 LEU A CA 1
ATOM 647 C C . LEU A 1 90 ? -1.901 6.399 -8.379 1.00 87.19 90 LEU A C 1
ATOM 649 O O . LEU A 1 90 ? -2.903 6.944 -8.834 1.00 87.19 90 LEU A O 1
ATOM 653 N N . TYR A 1 91 ? -0.727 7.013 -8.275 1.00 81.75 91 TYR A N 1
ATOM 654 C CA . TYR A 1 91 ? -0.460 8.376 -8.717 1.00 81.75 91 TYR A CA 1
ATOM 655 C C . TYR A 1 91 ? 0.482 8.340 -9.915 1.00 81.75 91 TYR A C 1
ATOM 657 O O . TYR A 1 91 ? 1.577 7.785 -9.837 1.00 81.75 91 TYR A O 1
ATOM 665 N N . THR A 1 92 ? 0.062 8.937 -11.025 1.00 81.94 92 THR A N 1
ATOM 666 C CA . THR A 1 92 ? 0.812 8.955 -12.286 1.00 81.94 92 THR A CA 1
ATOM 667 C C . THR A 1 92 ? 1.252 10.370 -12.629 1.00 81.94 92 THR A C 1
ATOM 669 O O . THR A 1 92 ? 0.478 11.314 -12.476 1.00 81.94 92 THR A O 1
ATOM 672 N N . PHE A 1 93 ? 2.469 10.514 -13.138 1.00 81.12 93 PHE A N 1
ATOM 673 C CA . PHE A 1 93 ? 3.029 11.777 -13.612 1.00 81.12 93 PHE A CA 1
ATOM 674 C C . PHE A 1 93 ? 3.863 11.531 -14.884 1.00 81.12 93 PHE A C 1
ATOM 676 O O . PHE A 1 93 ? 4.212 10.385 -15.180 1.00 81.12 93 PHE A O 1
ATOM 683 N N . PRO A 1 94 ? 4.187 12.567 -15.678 1.00 74.00 94 PRO A N 1
ATOM 684 C CA . PRO A 1 94 ? 5.042 12.391 -16.849 1.00 74.00 94 PRO A CA 1
ATOM 685 C C . PRO A 1 94 ? 6.395 11.781 -16.451 1.00 74.00 94 PRO A C 1
ATOM 687 O O . PRO A 1 94 ? 7.137 12.372 -15.673 1.00 74.00 94 PRO A O 1
ATOM 690 N N . GLY A 1 95 ? 6.701 10.588 -16.966 1.00 69.19 95 GLY A N 1
ATOM 691 C CA . GLY A 1 95 ? 7.935 9.861 -16.652 1.00 69.19 95 GLY A CA 1
ATOM 692 C C . GLY A 1 95 ? 7.845 8.865 -15.489 1.00 69.19 95 GLY A C 1
ATOM 693 O O . GLY A 1 95 ? 8.859 8.251 -15.168 1.00 69.19 95 GLY A O 1
ATOM 694 N N . GLY A 1 96 ? 6.675 8.650 -14.870 1.00 69.44 96 GLY A N 1
ATOM 695 C CA . GLY A 1 96 ? 6.552 7.602 -13.855 1.00 69.44 96 GLY A CA 1
ATOM 696 C C . GLY A 1 96 ? 5.218 7.512 -13.119 1.00 69.44 96 GLY A C 1
ATOM 697 O O . GLY A 1 96 ? 4.240 8.203 -13.398 1.00 69.44 96 GLY A O 1
ATOM 698 N N . SER A 1 97 ? 5.182 6.620 -12.137 1.00 77.81 97 SER A N 1
ATOM 699 C CA . SER A 1 97 ? 4.053 6.476 -11.222 1.00 77.81 97 SER A CA 1
ATOM 700 C C . SER A 1 97 ? 4.533 6.005 -9.859 1.00 77.81 97 SER A C 1
ATOM 702 O O . SER A 1 97 ? 5.524 5.278 -9.780 1.00 77.81 97 SER A O 1
ATOM 704 N N . PHE A 1 98 ? 3.812 6.357 -8.802 1.00 80.56 98 PHE A N 1
ATOM 705 C CA . PHE A 1 98 ? 4.012 5.787 -7.474 1.00 80.56 98 PHE A CA 1
ATOM 706 C C . PHE A 1 98 ? 2.679 5.332 -6.877 1.00 80.56 98 PHE A C 1
ATOM 708 O O . PHE A 1 98 ? 1.619 5.855 -7.211 1.00 80.56 98 PHE A O 1
ATOM 715 N N . THR A 1 99 ? 2.726 4.350 -5.978 1.00 84.50 99 THR A N 1
ATOM 716 C CA . THR A 1 99 ? 1.550 3.921 -5.207 1.00 84.50 99 THR A CA 1
ATOM 717 C C . THR A 1 99 ? 1.579 4.597 -3.843 1.00 84.50 99 THR A C 1
ATOM 719 O O . THR A 1 99 ? 2.550 4.446 -3.102 1.00 84.50 99 THR A O 1
ATOM 722 N N . GLY A 1 100 ? 0.535 5.354 -3.516 1.00 86.06 100 GLY A N 1
ATOM 723 C CA . GLY A 1 100 ? 0.311 5.879 -2.174 1.00 86.06 100 GLY A CA 1
ATOM 724 C C . GLY A 1 100 ? -0.464 4.878 -1.324 1.00 86.06 100 GLY A C 1
ATOM 725 O O . GLY A 1 100 ? -1.384 4.218 -1.810 1.00 86.06 100 GLY A O 1
ATOM 726 N N . TYR A 1 101 ? -0.096 4.788 -0.048 1.00 90.12 101 TYR A N 1
ATOM 727 C CA . TYR A 1 101 ? -0.697 3.875 0.918 1.00 90.12 101 TYR A CA 1
ATOM 728 C C . TYR A 1 101 ? -1.324 4.669 2.066 1.00 90.12 101 TYR A C 1
ATOM 730 O O . TYR A 1 101 ? -0.662 5.506 2.678 1.00 90.12 101 TYR A O 1
ATOM 738 N N . GLY A 1 102 ? -2.586 4.382 2.383 1.00 92.69 102 GLY A N 1
ATOM 739 C CA . GLY A 1 102 ? -3.181 4.727 3.671 1.00 92.69 102 GLY A CA 1
ATOM 740 C C . GLY A 1 102 ? -2.871 3.618 4.669 1.00 92.69 102 GLY A C 1
ATOM 741 O O . GLY A 1 102 ? -3.014 2.442 4.326 1.00 92.69 102 GLY A O 1
ATOM 742 N N . VAL A 1 103 ? -2.462 3.967 5.889 1.00 94.81 103 VAL A N 1
ATOM 743 C CA . VAL A 1 103 ? -2.096 2.989 6.923 1.00 94.81 103 VAL A CA 1
ATOM 744 C C . VAL A 1 103 ? -2.815 3.245 8.239 1.00 94.81 103 VAL A C 1
ATOM 746 O O . VAL A 1 103 ? -3.149 4.385 8.553 1.00 94.81 103 VAL A O 1
ATOM 749 N N . TYR A 1 104 ? -3.040 2.184 9.010 1.00 96.19 104 TYR A N 1
ATOM 750 C CA . TYR A 1 104 ? -3.607 2.263 10.352 1.00 96.19 104 TYR A CA 1
ATOM 751 C C . TYR A 1 104 ? -3.017 1.208 11.291 1.00 96.19 104 TYR A C 1
ATOM 753 O O . TYR A 1 104 ? -2.347 0.270 10.857 1.00 96.19 104 TYR A O 1
ATOM 761 N N . ASP A 1 105 ? -3.273 1.365 12.586 1.00 96.75 105 ASP A N 1
ATOM 762 C CA . ASP A 1 105 ? -2.800 0.453 13.621 1.00 96.75 105 ASP A CA 1
ATOM 763 C C . ASP A 1 105 ? -3.563 -0.881 13.644 1.00 96.75 105 ASP A C 1
ATOM 765 O O . ASP A 1 105 ? -4.796 -0.924 13.645 1.00 96.75 105 ASP A O 1
ATOM 769 N N . SER A 1 106 ? -2.821 -1.987 13.729 1.00 96.38 106 SER A N 1
ATOM 770 C CA . SER A 1 106 ? -3.389 -3.340 13.766 1.00 96.38 106 SER A CA 1
ATOM 771 C C . SER A 1 106 ? -4.311 -3.623 14.962 1.00 96.38 106 SER A C 1
ATOM 773 O O . SER A 1 106 ? -5.297 -4.344 14.792 1.00 96.38 106 SER A O 1
ATOM 775 N N . ASN A 1 107 ? -4.033 -3.083 16.155 1.00 95.38 107 ASN A N 1
ATOM 776 C CA . ASN A 1 107 ? -4.854 -3.336 17.343 1.00 95.38 107 ASN A CA 1
ATOM 777 C C . ASN A 1 107 ? -6.178 -2.580 17.241 1.00 95.38 107 ASN A C 1
ATOM 779 O O . ASN A 1 107 ? -7.234 -3.151 17.523 1.00 95.38 107 ASN A O 1
ATOM 783 N N . ALA A 1 108 ? -6.138 -1.333 16.774 1.00 95.75 108 ALA A N 1
ATOM 784 C CA . ALA A 1 108 ? -7.335 -0.548 16.504 1.00 95.75 108 ALA A CA 1
ATOM 785 C C . ALA A 1 108 ? -8.200 -1.186 15.405 1.00 95.75 108 ALA A C 1
ATOM 787 O O . ALA A 1 108 ? -9.410 -1.324 15.578 1.00 95.75 108 ALA A O 1
ATOM 788 N N . LEU A 1 109 ? -7.589 -1.664 14.315 1.00 96.81 109 LEU A N 1
ATOM 789 C CA . LEU A 1 109 ? -8.301 -2.374 13.246 1.00 96.81 109 LEU A CA 1
ATOM 790 C C . LEU A 1 109 ? -9.003 -3.638 13.753 1.00 96.81 109 LEU A C 1
ATOM 792 O O . LEU A 1 109 ? -10.187 -3.834 13.479 1.00 96.81 109 LEU A O 1
ATOM 796 N N . ARG A 1 110 ? -8.304 -4.473 14.529 1.00 96.00 110 ARG A N 1
ATOM 797 C CA . ARG A 1 110 ? -8.892 -5.686 15.121 1.00 96.00 110 ARG A CA 1
ATOM 798 C C . ARG A 1 110 ? -10.003 -5.354 16.113 1.00 96.00 110 ARG A C 1
ATOM 800 O O . ARG A 1 110 ? -11.038 -6.012 16.103 1.00 96.00 110 ARG A O 1
ATOM 807 N N . S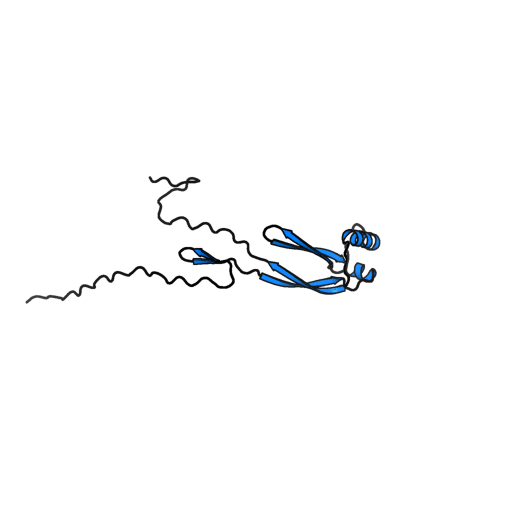ER A 1 111 ? -9.824 -4.308 16.919 1.00 96.00 111 SER A N 1
ATOM 808 C CA . SER A 1 111 ? -10.846 -3.821 17.860 1.00 96.00 111 SER A CA 1
ATOM 809 C C . SER A 1 111 ? -12.084 -3.270 17.148 1.00 96.00 111 SER A C 1
ATOM 811 O O . SER A 1 111 ? -13.183 -3.326 17.692 1.00 96.00 111 SER A O 1
ATOM 813 N N . ALA A 1 112 ? -11.922 -2.766 15.923 1.00 95.75 112 ALA A N 1
ATOM 814 C CA . ALA A 1 112 ? -13.011 -2.351 15.043 1.00 95.75 112 ALA A CA 1
ATOM 815 C C . ALA A 1 112 ? -13.653 -3.517 14.261 1.00 95.75 112 ALA A C 1
ATOM 817 O O . ALA A 1 112 ? -14.596 -3.293 13.506 1.00 95.75 112 ALA A O 1
ATOM 818 N N . GLY A 1 113 ? -13.169 -4.753 14.440 1.00 96.94 113 GLY A N 1
ATOM 819 C CA . GLY A 1 113 ? -13.704 -5.954 13.792 1.00 96.94 113 GLY A CA 1
ATOM 820 C C . GLY A 1 113 ? -13.106 -6.266 12.418 1.00 96.94 113 GLY A C 1
ATOM 821 O O . GLY A 1 113 ? -13.573 -7.184 11.745 1.00 96.94 113 GLY A O 1
ATOM 822 N N . TYR A 1 114 ? -12.069 -5.546 11.986 1.00 96.94 114 TYR A N 1
ATOM 823 C CA . TYR A 1 114 ? -11.402 -5.840 10.723 1.00 96.94 114 TYR A CA 1
ATOM 824 C C . TYR A 1 114 ? -10.427 -7.013 10.851 1.00 96.94 114 TYR A C 1
ATOM 826 O O . TYR A 1 114 ? -9.670 -7.133 11.817 1.00 96.94 114 TYR A O 1
ATOM 834 N N . SER A 1 115 ? -10.386 -7.845 9.810 1.00 96.81 115 SER A N 1
ATOM 835 C CA . SER A 1 115 ? -9.363 -8.879 9.659 1.00 96.81 115 SER A CA 1
ATOM 836 C C . SER A 1 115 ? -8.115 -8.303 8.996 1.00 96.81 115 SER A C 1
ATOM 838 O O . SER A 1 115 ? -8.201 -7.629 7.971 1.00 96.81 115 SER A O 1
ATOM 840 N N . VAL A 1 116 ? -6.950 -8.586 9.578 1.00 96.00 116 VAL A N 1
ATOM 841 C CA . VAL A 1 116 ? -5.642 -8.209 9.027 1.00 96.00 116 VAL A CA 1
ATOM 842 C C . VAL A 1 116 ? -5.036 -9.434 8.360 1.00 96.00 116 VAL A C 1
ATOM 844 O O . VAL A 1 116 ? -4.872 -10.470 9.004 1.00 96.00 116 VAL A O 1
ATOM 847 N N . VAL A 1 117 ? -4.701 -9.305 7.083 1.00 95.94 117 VAL A N 1
ATOM 848 C CA . VAL A 1 117 ? -4.134 -10.363 6.247 1.00 95.94 117 VAL A CA 1
ATOM 849 C C . VAL A 1 117 ? -2.778 -9.947 5.706 1.00 95.94 117 VAL A C 1
ATOM 851 O O . VAL A 1 117 ? -2.427 -8.770 5.662 1.00 95.94 117 VAL A O 1
ATOM 854 N N . THR A 1 118 ? -2.006 -10.932 5.278 1.00 95.31 118 THR A N 1
ATOM 855 C CA . THR A 1 118 ? -0.744 -10.708 4.583 1.00 95.31 118 THR A CA 1
ATOM 856 C C . THR A 1 118 ? -1.016 -10.536 3.091 1.00 95.31 118 THR A C 1
ATOM 858 O O . THR A 1 118 ? -1.720 -11.348 2.495 1.00 95.31 118 THR A O 1
ATOM 861 N N . SER A 1 119 ? -0.452 -9.493 2.488 1.00 89.69 119 SER A N 1
ATOM 862 C CA . SER A 1 119 ? -0.616 -9.134 1.078 1.00 89.69 119 SER A CA 1
ATOM 863 C C . SER A 1 119 ? 0.737 -8.836 0.424 1.00 89.69 119 SER A C 1
ATOM 865 O O . SER A 1 119 ? 1.715 -8.509 1.104 1.00 89.69 119 SER A O 1
ATOM 867 N N . LEU A 1 120 ? 0.811 -8.974 -0.901 1.00 88.56 120 LEU A N 1
ATOM 868 C CA . LEU A 1 120 ? 2.026 -8.746 -1.683 1.00 88.56 120 LEU A CA 1
ATOM 869 C C . LEU A 1 120 ? 1.977 -7.371 -2.368 1.00 88.56 120 LEU A C 1
ATOM 871 O O . LEU A 1 120 ? 1.101 -7.065 -3.171 1.00 88.56 120 LEU A O 1
ATOM 875 N N . SER A 1 121 ? 2.919 -6.519 -1.984 1.00 81.25 121 SER A N 1
ATOM 876 C CA . SER A 1 121 ? 3.338 -5.236 -2.567 1.00 81.25 121 SER A CA 1
ATOM 877 C C . SER A 1 121 ? 4.187 -5.372 -3.826 1.00 81.25 121 SER A C 1
ATOM 879 O O . SER A 1 121 ? 5.321 -5.814 -3.677 1.00 81.25 121 SER A O 1
ATOM 881 N N . VAL A 1 122 ? 3.733 -4.995 -5.025 1.00 83.00 122 VAL A N 1
ATOM 882 C CA . VAL A 1 122 ? 4.590 -4.972 -6.226 1.00 83.00 122 VAL A CA 1
ATOM 883 C C . VAL A 1 122 ? 5.084 -3.549 -6.487 1.00 83.00 122 VAL A C 1
ATOM 885 O O . VAL A 1 122 ? 4.288 -2.625 -6.627 1.00 83.00 122 VAL A O 1
ATOM 888 N N . PHE A 1 123 ? 6.403 -3.378 -6.547 1.00 78.31 123 PHE A N 1
ATOM 889 C CA . PHE A 1 123 ? 7.073 -2.110 -6.823 1.00 78.31 123 PHE A CA 1
ATOM 890 C C . PHE A 1 123 ? 7.863 -2.220 -8.122 1.00 78.31 123 PHE A C 1
ATOM 892 O O . PHE A 1 123 ? 8.693 -3.118 -8.253 1.00 78.31 123 PHE A O 1
ATOM 899 N N . THR A 1 124 ? 7.646 -1.285 -9.043 1.00 82.12 124 THR A N 1
ATOM 900 C CA . THR A 1 124 ? 8.349 -1.225 -10.329 1.00 82.12 124 THR A CA 1
ATOM 901 C C . THR A 1 124 ? 9.138 0.074 -10.401 1.00 82.12 124 THR A C 1
ATOM 903 O O . THR A 1 124 ? 8.556 1.154 -10.324 1.00 82.12 124 THR A O 1
ATOM 906 N N . THR A 1 125 ? 10.457 -0.016 -10.545 1.00 79.31 125 THR A N 1
ATOM 907 C CA . THR A 1 125 ? 11.348 1.140 -10.712 1.00 79.31 125 THR A CA 1
ATOM 908 C C . THR A 1 125 ? 12.020 1.077 -12.071 1.00 79.31 125 THR A C 1
ATOM 910 O O . THR A 1 125 ? 12.707 0.100 -12.369 1.00 79.31 125 THR A O 1
ATOM 913 N N . CYS A 1 126 ? 11.849 2.121 -12.875 1.00 78.25 126 CYS A N 1
ATOM 914 C CA . CYS A 1 126 ? 12.495 2.256 -14.175 1.00 78.25 126 CYS A CA 1
ATOM 915 C C . CYS A 1 126 ? 13.619 3.299 -14.083 1.00 78.25 126 CYS A C 1
ATOM 917 O O . CYS A 1 126 ? 13.418 4.338 -13.450 1.00 78.25 126 CYS A O 1
ATOM 919 N N . PRO A 1 127 ? 14.796 3.040 -14.667 1.00 72.31 127 PRO A N 1
ATOM 920 C CA . PRO A 1 127 ? 15.865 4.024 -14.722 1.00 72.31 127 PRO A CA 1
ATOM 921 C C . PRO A 1 127 ? 15.485 5.162 -15.673 1.00 72.31 127 PRO A C 1
ATOM 923 O O . PRO A 1 127 ? 14.915 4.935 -16.739 1.00 72.31 127 PRO A O 1
ATOM 926 N N . THR A 1 128 ? 15.816 6.392 -15.290 1.00 64.75 128 THR A N 1
ATOM 927 C CA . THR A 1 128 ? 15.695 7.550 -16.177 1.00 64.75 128 THR A CA 1
ATOM 928 C C . THR A 1 128 ? 16.913 7.588 -17.090 1.00 64.75 128 THR A C 1
ATOM 930 O O . THR A 1 128 ? 18.043 7.614 -16.602 1.00 64.75 128 THR A O 1
ATOM 933 N N . SER A 1 129 ? 16.702 7.615 -18.405 1.00 59.09 129 SER A N 1
ATOM 934 C CA . SER A 1 129 ? 17.775 7.861 -19.369 1.00 59.09 129 SER A CA 1
ATOM 935 C C . SER A 1 129 ? 18.222 9.317 -19.238 1.00 59.09 129 SER A C 1
ATOM 937 O O . SER A 1 129 ? 17.609 10.222 -19.802 1.00 59.09 129 SER A O 1
ATOM 939 N N . THR A 1 130 ? 19.261 9.573 -18.448 1.00 53.88 130 THR A N 1
ATOM 940 C CA . THR A 1 130 ? 19.958 10.860 -18.506 1.00 53.88 130 THR A CA 1
ATOM 941 C C . THR A 1 130 ? 20.669 10.920 -19.857 1.00 53.88 130 THR A C 1
ATOM 943 O O . THR A 1 130 ? 21.405 9.983 -20.161 1.00 53.88 130 THR A O 1
ATOM 946 N N . PRO A 1 131 ? 20.482 11.963 -20.686 1.00 55.88 131 PRO A N 1
ATOM 947 C CA . PRO A 1 131 ? 21.259 12.092 -21.909 1.00 55.88 131 PRO A CA 1
ATOM 948 C C . PRO A 1 131 ? 22.739 12.221 -21.538 1.00 55.88 131 PRO A C 1
ATOM 950 O O . PRO A 1 131 ? 23.157 13.217 -20.941 1.00 55.88 131 PRO A O 1
ATOM 953 N N . THR A 1 132 ? 23.529 11.200 -21.858 1.00 52.22 132 THR A N 1
ATOM 954 C CA . THR A 1 132 ? 24.984 11.262 -21.747 1.00 52.22 132 THR A CA 1
ATOM 955 C C . THR A 1 132 ? 25.471 12.242 -22.808 1.00 52.22 132 THR A C 1
ATOM 957 O O . THR A 1 132 ? 25.288 12.016 -24.004 1.00 52.22 132 THR A O 1
ATOM 960 N N . LEU A 1 133 ? 26.044 13.374 -22.393 1.00 53.84 133 LEU A N 1
ATOM 961 C CA . LEU A 1 133 ? 26.712 14.266 -23.338 1.00 53.84 133 LEU A CA 1
ATOM 962 C C . LEU A 1 133 ? 27.905 13.510 -23.946 1.00 53.84 133 LEU A C 1
ATOM 964 O O . LEU A 1 133 ? 28.642 12.867 -23.193 1.00 53.84 133 LEU A O 1
ATOM 968 N N . PRO A 1 134 ? 28.114 13.569 -25.274 1.00 56.16 134 PRO A N 1
ATOM 969 C CA . PRO A 1 134 ? 29.260 12.920 -25.895 1.00 56.16 134 PRO A CA 1
ATOM 970 C C . PRO A 1 134 ? 30.568 13.442 -25.273 1.00 56.16 134 PRO A C 1
ATOM 972 O O . PRO A 1 134 ? 30.653 14.632 -24.942 1.00 56.16 134 PRO A O 1
ATOM 975 N N . PRO A 1 135 ? 31.593 12.585 -25.102 1.00 51.97 135 PRO A N 1
ATOM 976 C CA . PRO A 1 135 ? 32.886 13.027 -24.602 1.00 51.97 135 PRO A CA 1
ATOM 977 C C . PRO A 1 135 ? 33.453 14.106 -25.532 1.00 51.97 135 PRO A C 1
ATOM 979 O O . PRO A 1 135 ? 33.405 13.980 -26.756 1.00 51.97 135 PRO A O 1
ATOM 982 N N . SER A 1 136 ? 33.977 15.184 -24.941 1.00 51.31 136 SER A N 1
ATOM 983 C CA . SER A 1 136 ? 34.607 16.274 -25.694 1.00 51.31 136 SER A CA 1
ATOM 984 C C . SER A 1 136 ? 35.699 15.703 -26.610 1.00 51.31 136 SER A C 1
ATOM 986 O O . SER A 1 136 ? 36.485 14.868 -26.143 1.00 51.31 136 SER A O 1
ATOM 988 N N . PRO A 1 137 ? 35.768 16.106 -27.895 1.00 49.34 137 PRO A N 1
ATOM 989 C CA . PRO A 1 137 ? 36.751 15.570 -28.826 1.00 49.34 137 PRO A CA 1
ATOM 990 C C . PRO A 1 137 ? 38.156 15.752 -28.250 1.00 49.34 137 PRO A C 1
ATOM 992 O O . PRO A 1 137 ? 38.644 16.868 -28.060 1.00 49.34 137 PRO A O 1
ATOM 995 N N . THR A 1 138 ? 38.811 14.631 -27.952 1.00 56.78 138 THR A N 1
ATOM 996 C CA . THR A 1 138 ? 40.198 14.629 -27.491 1.00 56.78 138 THR A CA 1
ATOM 997 C C . THR A 1 138 ? 41.069 15.000 -28.684 1.00 56.78 138 THR A C 1
ATOM 999 O O . THR A 1 138 ? 41.291 14.182 -29.571 1.00 56.78 138 THR A O 1
ATOM 1002 N N . GLY A 1 139 ? 41.509 16.257 -28.744 1.00 49.25 139 GLY A N 1
ATOM 1003 C CA . GLY A 1 139 ? 42.407 16.718 -29.805 1.00 49.25 139 GLY A CA 1
ATOM 1004 C C . GLY A 1 139 ? 42.385 18.211 -30.125 1.00 49.25 139 GLY A C 1
ATOM 1005 O O . GLY A 1 139 ? 43.248 18.659 -30.872 1.00 49.25 139 GLY A O 1
ATOM 1006 N N . SER A 1 140 ? 41.463 19.004 -29.573 1.00 47.56 140 SER A N 1
ATOM 1007 C CA . SER A 1 140 ? 41.510 20.460 -29.749 1.00 47.56 140 SER A CA 1
ATOM 1008 C C . SER A 1 140 ? 42.278 21.113 -28.600 1.00 47.56 140 SER A C 1
ATOM 1010 O O . SER A 1 140 ? 41.875 21.013 -27.441 1.00 47.56 140 SER A O 1
ATOM 1012 N N . LEU A 1 141 ? 43.388 21.781 -28.920 1.00 53.22 141 LEU A N 1
ATOM 1013 C CA . LEU A 1 141 ? 44.161 22.622 -28.005 1.00 53.22 141 LEU A CA 1
ATOM 1014 C C 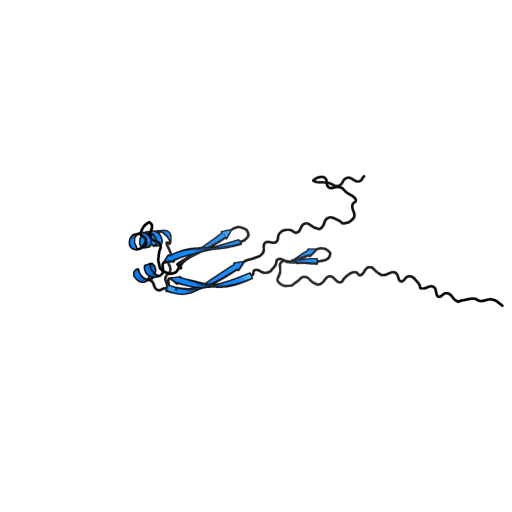. LEU A 1 141 ? 43.343 23.891 -27.666 1.00 53.22 141 LEU A C 1
ATOM 1016 O O . LEU A 1 141 ? 43.641 24.979 -28.146 1.00 53.22 141 LEU A O 1
ATOM 1020 N N . CYS A 1 142 ? 42.265 23.751 -26.893 1.00 51.06 142 CYS A N 1
ATOM 1021 C CA . CYS A 1 142 ? 41.405 24.858 -26.475 1.00 51.06 142 CYS A CA 1
ATOM 1022 C C . CYS A 1 142 ? 41.296 24.927 -24.951 1.00 51.06 142 CYS A C 1
ATOM 1024 O O . CYS A 1 142 ? 40.922 23.949 -24.302 1.00 51.06 142 CYS A O 1
ATOM 1026 N N . SER A 1 143 ? 41.529 2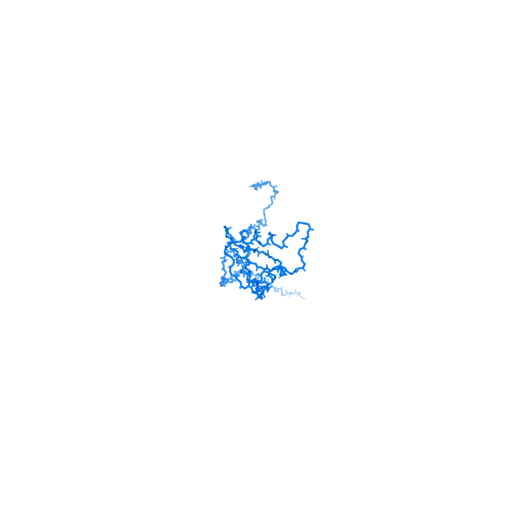6.116 -24.391 1.00 60.78 143 SER A N 1
ATOM 1027 C CA . SER A 1 143 ? 41.124 26.444 -23.021 1.00 60.78 143 SER A CA 1
ATOM 1028 C C . SER A 1 143 ? 39.617 26.743 -22.993 1.00 60.78 143 SER A C 1
ATOM 1030 O O . SER A 1 143 ? 39.151 27.520 -23.827 1.00 60.78 143 SER A O 1
ATOM 1032 N N . PRO A 1 144 ? 38.837 26.157 -22.070 1.00 49.66 144 PRO A N 1
ATOM 1033 C CA . PRO A 1 144 ? 37.387 26.323 -22.048 1.00 49.66 144 PRO A CA 1
ATOM 1034 C C . PRO A 1 144 ? 36.984 27.769 -21.724 1.00 49.66 144 PRO A C 1
ATOM 1036 O O . PRO A 1 144 ? 37.342 28.299 -20.673 1.00 49.66 144 PRO A O 1
ATOM 1039 N N . HIS A 1 145 ? 36.184 28.379 -22.603 1.00 50.91 145 HIS A N 1
ATOM 1040 C CA . HIS A 1 145 ? 35.426 29.593 -22.311 1.00 50.91 145 HIS A CA 1
ATOM 1041 C C . HIS A 1 145 ? 33.955 29.357 -22.662 1.00 50.91 145 HIS A C 1
ATOM 1043 O O . HIS A 1 145 ? 33.559 29.506 -23.813 1.00 50.91 145 HIS A O 1
ATOM 1049 N N . GLY A 1 146 ? 33.164 28.973 -21.656 1.00 61.41 146 GLY A N 1
ATOM 1050 C CA . GLY A 1 146 ? 31.698 28.947 -21.691 1.00 61.41 146 GLY A CA 1
ATOM 1051 C C . GLY A 1 146 ? 31.074 28.100 -22.803 1.00 61.41 146 GLY A C 1
ATOM 1052 O O . GLY A 1 146 ? 30.698 26.956 -22.575 1.00 61.41 146 GLY A O 1
ATOM 1053 N N . ASP A 1 147 ? 30.919 28.686 -23.983 1.00 56.56 147 ASP A N 1
ATOM 1054 C CA . ASP A 1 147 ? 30.055 28.237 -25.072 1.00 56.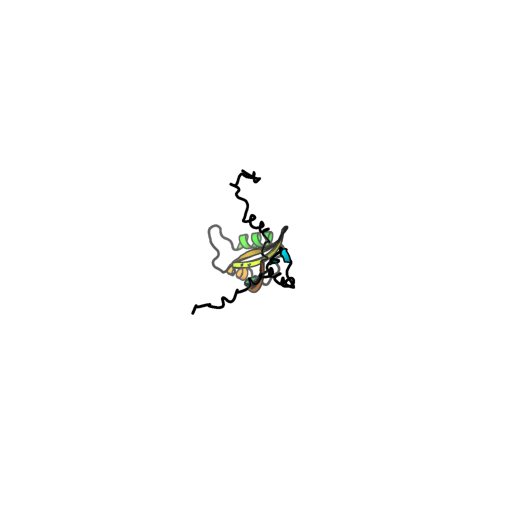56 147 ASP A CA 1
ATOM 1055 C C . ASP A 1 147 ? 30.768 28.051 -26.430 1.00 56.56 147 ASP A C 1
ATOM 1057 O O . ASP A 1 147 ? 30.119 27.635 -27.389 1.00 56.56 147 ASP A O 1
ATOM 1061 N N . HIS A 1 148 ? 32.083 28.299 -26.549 1.00 54.06 148 HIS A N 1
ATOM 1062 C CA . HIS A 1 148 ? 32.818 28.065 -27.806 1.00 54.06 148 HIS A CA 1
ATOM 1063 C C . HIS A 1 148 ? 34.347 27.872 -27.656 1.00 54.06 148 HIS A C 1
ATOM 1065 O O . HIS A 1 148 ? 34.963 28.259 -26.666 1.00 54.06 148 HIS A O 1
ATOM 1071 N N . CYS A 1 149 ? 34.968 27.271 -28.684 1.00 53.06 149 CYS A N 1
ATOM 1072 C CA . CYS A 1 149 ? 36.424 27.139 -28.884 1.00 53.06 149 CYS A CA 1
ATOM 1073 C C . CYS A 1 149 ? 36.897 28.261 -29.824 1.00 53.06 149 CYS A C 1
ATOM 1075 O O . CYS A 1 149 ? 36.331 28.399 -30.911 1.00 53.06 149 CYS A O 1
ATOM 1077 N N . LYS A 1 150 ? 37.962 29.003 -29.491 1.00 42.12 150 LYS A N 1
ATOM 1078 C CA . LYS A 1 150 ? 38.668 29.847 -30.474 1.00 42.12 150 LYS A CA 1
ATOM 1079 C C . LYS A 1 150 ? 40.083 29.297 -30.710 1.00 42.12 150 LYS A C 1
ATOM 1081 O O . LYS A 1 150 ? 40.777 29.067 -29.722 1.00 42.12 150 LYS A O 1
ATOM 1086 N N . PRO A 1 151 ? 40.518 29.082 -31.968 1.00 49.00 151 PRO A N 1
ATOM 1087 C CA . PRO A 1 151 ? 41.888 28.668 -32.254 1.00 49.00 151 PRO A CA 1
ATOM 1088 C C . PRO A 1 151 ? 42.866 29.801 -31.922 1.00 49.00 151 PRO A C 1
ATOM 1090 O O . PRO A 1 151 ? 42.550 30.976 -32.142 1.00 49.00 151 PRO A O 1
ATOM 1093 N N . SER A 1 152 ? 44.020 29.430 -31.364 1.00 52.59 152 SER A N 1
ATOM 1094 C CA . SER A 1 152 ? 45.119 30.355 -31.075 1.00 52.59 152 SER A CA 1
ATOM 1095 C C . SER A 1 152 ? 45.950 30.674 -32.309 1.00 52.59 152 SER A C 1
ATOM 1097 O O . SER A 1 152 ? 45.996 29.832 -33.233 1.00 52.59 152 SER A O 1
#

Organism: NCBI:txid2175906

Secondary structure (DSSP, 8-state):
---------------------PPPPPTTS-EEEETTEEEEPPPPEEEEEEEEEESS--S-HHHHHHHHHHHH--TT----S-EEEEEEEEEEETTEEEEEEEEEEHHHHHHTTPPEEEEEEEEEE-------PPPP-TT-----BTTB----

Sequence (152 aa):
MAVTRVVFLAGLAAALPQGGSIPPSPTGAECSFHVDHWDCAAPCTTRTSTQLQVAATITNLPEFMDSMNARYSTSGVSFSGTTVVVHTSLYTFPGGSFTGYGVYDSNALRSAGYSVVTSLSVFTTCPTSTPTLPPSPTGSLCSPHGDHCKPS